Protein AF-A0A7X5WMT3-F1 (afdb_monomer)

Nearest PDB structures (foldseek):
  8gtk-assembly1_A  TM=2.837E-01  e=5.519E+00  Homo sapiens

pLDDT: mean 88.7, std 8.38, range [52.09, 97.88]

Sequence (64 aa):
MPDAYKIAFIGSHSVRKTNAVHSFAGAVGRSGRSVEVGREMVRFNPLGLNEGATPEAQLWVVMA

Foldseek 3Di:
DPDDAFDDQDDDPPPCSVVVLVVVCVVCVVVVHDDDDDDPQLVVQPQDDDVSCPPVSVVVSRVD

Mean predicted aligned error: 4.31 Å

Solvent-accessible surface area (backbone atoms only — not comparable to full-atom values): 4324 Å² total; per-residue (Å²): 128,83,87,82,83,80,84,69,85,83,79,69,88,91,72,55,52,70,58,50,52,54,53,48,46,53,53,41,46,75,70,78,40,90,76,81,86,80,73,80,55,65,82,72,45,91,62,44,66,74,97,38,50,42,73,66,39,55,50,44,60,54,71,106

Structure (mmCIF, N/CA/C/O backbone):
data_AF-A0A7X5WMT3-F1
#
_entry.id   AF-A0A7X5WMT3-F1
#
loop_
_atom_site.group_PDB
_atom_site.id
_atom_site.type_symbol
_atom_site.label_atom_id
_atom_site.label_alt_id
_atom_site.label_comp_id
_atom_site.label_asym_id
_atom_site.label_entity_id
_atom_site.label_seq_id
_atom_site.pdbx_PDB_ins_code
_atom_site.Cartn_x
_atom_site.Cartn_y
_atom_site.Cartn_z
_atom_site.occupancy
_atom_site.B_iso_or_equiv
_atom_site.auth_seq_id
_atom_site.auth_comp_id
_atom_site.auth_asym_id
_atom_site.auth_atom_id
_atom_site.pdbx_PDB_model_num
ATOM 1 N N . MET A 1 1 ? -2.507 -11.247 20.774 1.00 52.09 1 MET A N 1
ATOM 2 C CA . MET A 1 1 ? -2.613 -10.008 19.972 1.00 52.09 1 MET A CA 1
ATOM 3 C C . MET A 1 1 ? -3.693 -10.255 18.935 1.00 52.09 1 MET A C 1
ATOM 5 O O . MET A 1 1 ? -3.749 -11.390 18.481 1.00 52.09 1 MET A O 1
ATOM 9 N N . PRO A 1 2 ? -4.578 -9.298 18.612 1.00 58.12 2 PRO A N 1
ATOM 10 C CA . PRO A 1 2 ? -5.450 -9.484 17.458 1.00 58.12 2 PRO A CA 1
ATOM 11 C C . PRO A 1 2 ? -4.573 -9.696 16.221 1.00 58.12 2 PRO A C 1
ATOM 13 O O . PRO A 1 2 ? -3.516 -9.068 16.118 1.00 58.12 2 PRO A O 1
ATOM 16 N N . ASP A 1 3 ? -4.988 -10.578 15.316 1.00 77.50 3 ASP A N 1
ATOM 17 C CA . ASP A 1 3 ? -4.247 -10.823 14.082 1.00 77.50 3 ASP A CA 1
ATOM 18 C C . ASP A 1 3 ? -4.170 -9.527 13.268 1.00 77.50 3 ASP A C 1
ATOM 20 O O . ASP A 1 3 ? -5.187 -8.928 12.905 1.00 77.50 3 ASP A O 1
ATOM 24 N N . ALA A 1 4 ? -2.947 -9.060 13.017 1.00 83.75 4 ALA A N 1
ATOM 25 C CA . ALA A 1 4 ? -2.701 -7.932 12.136 1.00 83.75 4 ALA A CA 1
ATOM 26 C C . ALA A 1 4 ? -2.683 -8.435 10.689 1.00 83.75 4 ALA A C 1
ATOM 28 O O . ALA A 1 4 ? -1.888 -9.303 10.332 1.00 83.75 4 ALA A O 1
ATOM 29 N N . TYR A 1 5 ? -3.547 -7.873 9.847 1.00 90.12 5 TYR A N 1
ATOM 30 C CA . TYR A 1 5 ? -3.595 -8.200 8.425 1.00 90.12 5 TYR A CA 1
ATOM 31 C C . TYR A 1 5 ? -2.705 -7.237 7.636 1.00 90.12 5 TYR A C 1
ATOM 33 O O . TYR A 1 5 ? -2.875 -6.020 7.724 1.00 90.12 5 TYR A O 1
ATOM 41 N N . LYS A 1 6 ? -1.788 -7.774 6.824 1.00 90.38 6 LYS A N 1
ATOM 42 C CA . LYS A 1 6 ? -1.050 -6.999 5.816 1.00 90.38 6 LYS A CA 1
ATOM 43 C C . LYS A 1 6 ? -1.819 -7.017 4.496 1.00 90.38 6 LYS A C 1
ATOM 45 O O . LYS A 1 6 ? -2.261 -8.069 4.045 1.00 90.38 6 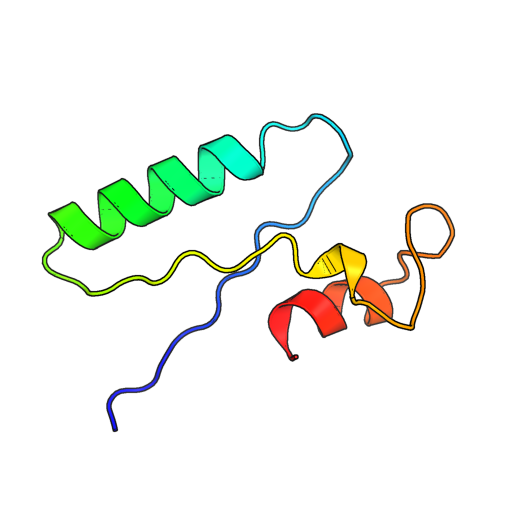LYS A O 1
ATOM 50 N N . ILE A 1 7 ? -1.964 -5.853 3.868 1.00 92.19 7 ILE A N 1
ATOM 51 C CA . ILE A 1 7 ? -2.620 -5.698 2.564 1.00 92.19 7 ILE A CA 1
ATOM 52 C C . ILE A 1 7 ? -1.673 -4.926 1.650 1.00 92.19 7 ILE A C 1
ATOM 54 O O . ILE A 1 7 ? -1.298 -3.795 1.956 1.00 92.19 7 ILE A O 1
ATOM 58 N N . ALA A 1 8 ? -1.311 -5.524 0.516 1.00 92.31 8 ALA A N 1
ATOM 59 C CA . ALA A 1 8 ? -0.472 -4.897 -0.499 1.00 92.31 8 ALA A CA 1
ATOM 60 C C . ALA A 1 8 ? -1.295 -4.555 -1.749 1.00 92.31 8 ALA A C 1
ATOM 62 O O . ALA A 1 8 ? -2.001 -5.400 -2.295 1.00 92.31 8 ALA A O 1
ATOM 63 N N . PHE A 1 9 ? -1.170 -3.319 -2.236 1.00 92.69 9 PHE A N 1
ATOM 64 C CA . PHE A 1 9 ? -1.737 -2.889 -3.516 1.00 92.69 9 PHE A CA 1
ATOM 65 C C . PHE A 1 9 ? -0.654 -2.988 -4.598 1.00 92.69 9 PHE A C 1
ATOM 67 O O . PHE A 1 9 ? 0.214 -2.119 -4.695 1.00 92.69 9 PHE A O 1
ATOM 74 N N . ILE A 1 10 ? -0.702 -4.044 -5.412 1.00 88.44 10 ILE A N 1
ATOM 75 C CA . ILE A 1 10 ? 0.290 -4.350 -6.456 1.00 88.44 10 ILE A CA 1
ATOM 76 C C . ILE A 1 10 ? -0.335 -4.139 -7.842 1.00 88.44 10 ILE A C 1
ATOM 78 O O . ILE A 1 10 ? -1.518 -4.388 -8.050 1.00 88.44 10 ILE A O 1
ATOM 82 N N . GLY A 1 11 ? 0.449 -3.635 -8.796 1.00 88.12 11 GLY A N 1
ATOM 83 C CA . GLY A 1 11 ? 0.009 -3.408 -10.174 1.00 88.12 11 GLY A CA 1
ATOM 84 C C . GLY A 1 11 ? 0.948 -2.477 -10.940 1.00 88.12 11 GLY A C 1
ATOM 85 O O . GLY A 1 11 ? 1.889 -1.920 -10.365 1.00 88.12 11 GLY A O 1
ATOM 86 N N . SER A 1 12 ? 0.671 -2.265 -12.226 1.00 86.38 12 SER A N 1
ATOM 87 C CA . SER A 1 12 ? 1.532 -1.504 -13.144 1.00 86.38 12 SER A CA 1
ATOM 88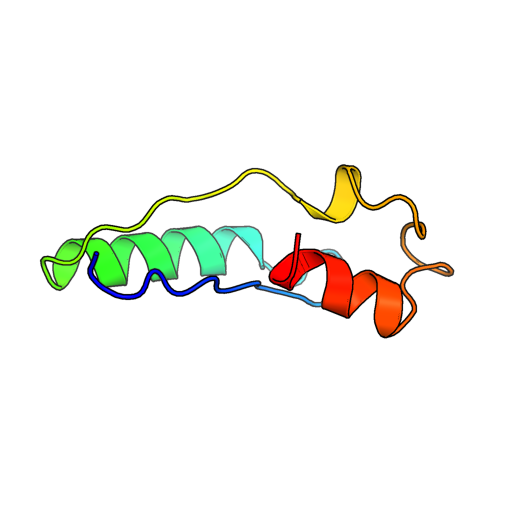 C C . SER A 1 12 ? 1.761 -0.045 -12.735 1.00 86.38 12 SER A C 1
ATOM 90 O O . SER A 1 12 ? 1.056 0.527 -11.894 1.00 86.38 12 SER A O 1
ATOM 92 N N . HIS A 1 13 ? 2.778 0.586 -13.321 1.00 86.38 13 HIS A N 1
ATOM 93 C CA . HIS A 1 13 ? 3.047 2.008 -13.114 1.00 86.38 13 HIS A CA 1
ATOM 94 C C . HIS A 1 13 ? 1.834 2.869 -13.531 1.00 86.38 13 HIS A C 1
ATOM 96 O O . HIS A 1 13 ? 1.086 2.51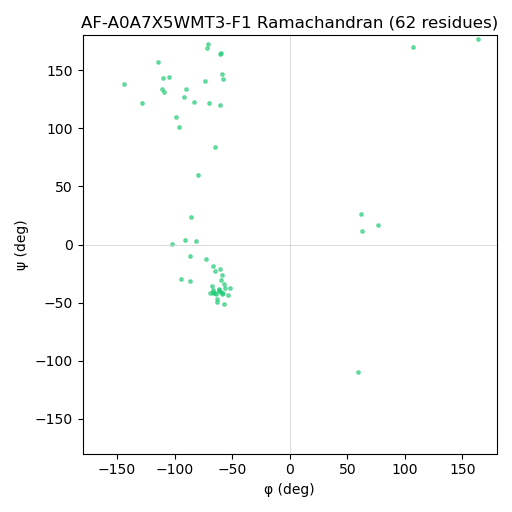0 -14.436 1.00 86.38 13 HIS A O 1
ATOM 102 N N . SER A 1 14 ? 1.606 3.988 -12.836 1.00 89.00 14 SER A N 1
ATOM 103 C CA . SER A 1 14 ? 0.521 4.951 -13.113 1.00 89.00 14 SER A CA 1
ATOM 104 C C . SER A 1 14 ? -0.942 4.468 -12.982 1.00 89.00 14 SER A C 1
ATOM 106 O O . SER A 1 14 ? -1.850 5.228 -13.307 1.00 89.00 14 SER A O 1
ATOM 108 N N . VAL A 1 15 ? -1.231 3.288 -12.411 1.00 93.88 15 VAL A N 1
ATOM 109 C CA . VAL A 1 15 ? -2.624 2.790 -12.216 1.00 93.88 15 VAL A CA 1
ATOM 110 C C . VAL A 1 15 ? -3.313 3.273 -10.925 1.00 93.88 15 VAL A C 1
ATOM 112 O O . VAL A 1 15 ? -4.230 2.638 -10.418 1.00 93.88 15 VAL A O 1
ATOM 115 N N . ARG A 1 16 ? -2.874 4.409 -10.364 1.00 94.88 16 ARG A N 1
ATOM 116 C CA . ARG A 1 16 ? -3.479 5.060 -9.175 1.00 94.88 16 ARG A CA 1
ATOM 117 C C . ARG A 1 16 ? -3.463 4.236 -7.872 1.00 94.88 16 ARG A C 1
ATOM 119 O O . ARG A 1 16 ? -4.270 4.489 -6.979 1.00 94.88 16 ARG A O 1
ATOM 126 N N . LYS A 1 17 ? -2.507 3.314 -7.712 1.00 93.00 17 LYS A N 1
ATOM 127 C CA . LYS A 1 17 ? -2.358 2.473 -6.502 1.00 93.00 17 LYS A CA 1
ATOM 128 C C . LYS A 1 17 ? -2.293 3.289 -5.207 1.00 93.00 17 LYS A C 1
ATOM 130 O O . LYS A 1 17 ? -2.988 2.970 -4.252 1.00 93.00 17 LYS A O 1
ATOM 135 N N . THR A 1 18 ? -1.538 4.388 -5.198 1.00 92.94 18 THR A N 1
ATOM 136 C CA . THR A 1 18 ? -1.421 5.283 -4.033 1.00 92.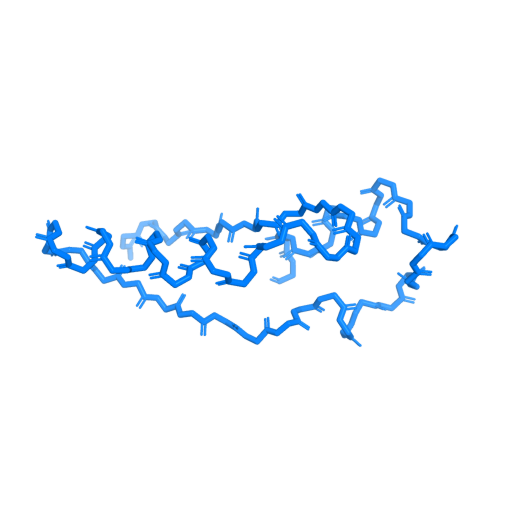94 18 THR A CA 1
ATOM 137 C C . THR A 1 18 ? -2.775 5.867 -3.612 1.00 92.94 18 THR A C 1
ATOM 139 O O . THR A 1 18 ? -3.107 5.875 -2.431 1.00 92.94 18 THR A O 1
ATOM 142 N N . ASN A 1 19 ? -3.619 6.270 -4.568 1.00 95.69 19 ASN A N 1
ATOM 143 C CA . ASN A 1 19 ? -4.960 6.783 -4.264 1.00 95.69 19 ASN A CA 1
ATOM 144 C C . ASN A 1 19 ? -5.870 5.685 -3.694 1.00 95.69 19 ASN A C 1
ATOM 146 O O . ASN A 1 19 ? -6.684 5.963 -2.812 1.00 95.69 19 ASN A O 1
ATOM 150 N N . ALA A 1 20 ? -5.728 4.446 -4.177 1.00 95.94 20 ALA A N 1
ATOM 151 C CA . ALA A 1 20 ? -6.467 3.299 -3.657 1.00 95.94 20 ALA A CA 1
ATOM 152 C C . ALA A 1 20 ? -6.076 2.985 -2.203 1.00 95.94 20 ALA A C 1
ATOM 154 O O . ALA A 1 20 ? -6.966 2.791 -1.378 1.00 95.94 20 ALA A O 1
ATOM 155 N N . VAL A 1 21 ? -4.780 3.042 -1.866 1.00 95.75 21 VAL A N 1
ATOM 156 C CA . VAL A 1 21 ? -4.278 2.884 -0.486 1.00 95.75 21 VAL A CA 1
ATOM 157 C C . VAL A 1 21 ? -4.909 3.915 0.453 1.00 95.75 21 VAL A C 1
ATOM 159 O O . VAL A 1 21 ? -5.481 3.543 1.477 1.00 95.75 21 VAL A O 1
ATOM 162 N N . HIS A 1 22 ? -4.871 5.203 0.097 1.00 95.88 22 HIS A N 1
ATOM 163 C CA . HIS A 1 22 ? -5.450 6.253 0.944 1.00 95.88 22 HIS A CA 1
ATOM 164 C C . HIS A 1 22 ? -6.976 6.146 1.055 1.00 95.88 22 HIS A C 1
ATOM 166 O O . HIS A 1 22 ? -7.533 6.332 2.138 1.00 95.88 22 HIS A O 1
ATOM 172 N N . SER A 1 23 ? -7.656 5.799 -0.040 1.00 97.25 23 SER A N 1
ATOM 173 C CA . SER A 1 23 ? -9.110 5.595 -0.038 1.00 97.25 23 SER A CA 1
ATOM 174 C C . SER A 1 23 ? -9.513 4.415 0.852 1.00 97.25 23 SER A C 1
ATOM 176 O O . SER A 1 23 ? -10.463 4.529 1.630 1.00 97.25 23 SER A O 1
ATOM 178 N N . PHE A 1 24 ? -8.763 3.310 0.783 1.00 96.88 24 PHE A N 1
ATOM 179 C CA . PHE A 1 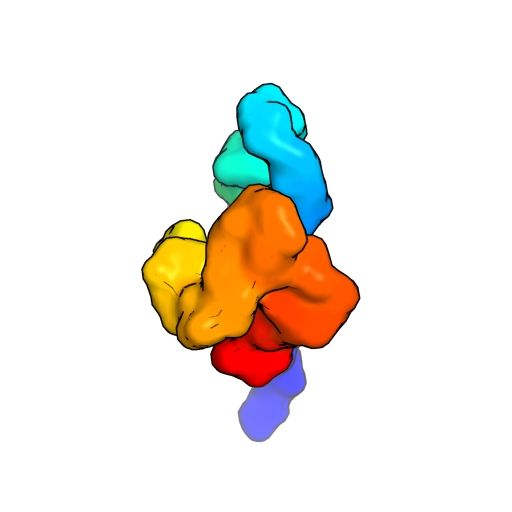24 ? -8.947 2.137 1.634 1.00 96.88 24 PHE A CA 1
ATOM 180 C C . PHE A 1 24 ? -8.700 2.472 3.107 1.00 96.88 24 PHE A C 1
ATOM 182 O O . PHE A 1 24 ? -9.568 2.210 3.935 1.00 96.88 24 PHE A O 1
ATOM 189 N N . ALA A 1 25 ? -7.581 3.125 3.434 1.00 96.50 25 ALA A N 1
ATOM 190 C CA . ALA A 1 25 ? -7.281 3.535 4.805 1.00 96.50 25 ALA A CA 1
ATOM 191 C C . ALA A 1 25 ? -8.381 4.441 5.387 1.00 96.50 25 ALA A C 1
ATOM 193 O O . ALA A 1 25 ? -8.837 4.231 6.511 1.00 96.50 25 ALA A O 1
ATOM 194 N N . GLY A 1 26 ? -8.893 5.388 4.592 1.00 97.56 26 GLY A N 1
ATOM 195 C CA . GLY A 1 26 ? -10.033 6.214 4.986 1.00 97.56 26 GLY A CA 1
ATOM 196 C C . GLY A 1 26 ? -11.305 5.399 5.254 1.00 97.56 26 GLY A C 1
ATOM 197 O O . GLY A 1 26 ? -12.024 5.683 6.211 1.00 97.56 26 GLY A O 1
ATOM 198 N N . ALA A 1 27 ? -11.591 4.377 4.441 1.00 97.88 27 ALA A N 1
ATOM 199 C CA . ALA A 1 27 ? -12.728 3.483 4.663 1.00 97.88 27 ALA A CA 1
ATOM 200 C C . ALA A 1 27 ? -12.566 2.634 5.936 1.00 97.88 27 ALA A C 1
ATOM 202 O O . ALA A 1 27 ? -13.519 2.516 6.708 1.00 97.88 27 ALA A O 1
ATOM 203 N N . VAL A 1 28 ? -11.366 2.101 6.192 1.00 96.38 28 VAL A N 1
ATOM 204 C CA . VAL A 1 28 ? -11.063 1.331 7.409 1.00 96.38 28 VAL A CA 1
ATOM 205 C C . VAL A 1 28 ? -11.206 2.206 8.656 1.00 96.38 28 VAL A C 1
ATOM 207 O O . VAL A 1 28 ? -11.925 1.818 9.578 1.00 96.38 28 VAL A O 1
ATOM 210 N N . GLY A 1 29 ? -10.646 3.419 8.648 1.00 95.81 29 GLY A N 1
ATOM 211 C CA . GLY A 1 29 ? -10.791 4.366 9.758 1.00 95.81 29 GLY A CA 1
ATOM 212 C C . GLY A 1 29 ? -12.255 4.717 10.054 1.00 95.81 29 GLY A C 1
ATOM 213 O O . GLY A 1 29 ? -12.678 4.680 11.208 1.00 95.81 29 GLY A O 1
ATOM 214 N N . ARG A 1 30 ? -13.077 4.952 9.018 1.00 97.38 30 ARG A N 1
ATOM 215 C CA . ARG A 1 30 ? -14.528 5.190 9.184 1.00 97.38 30 ARG A 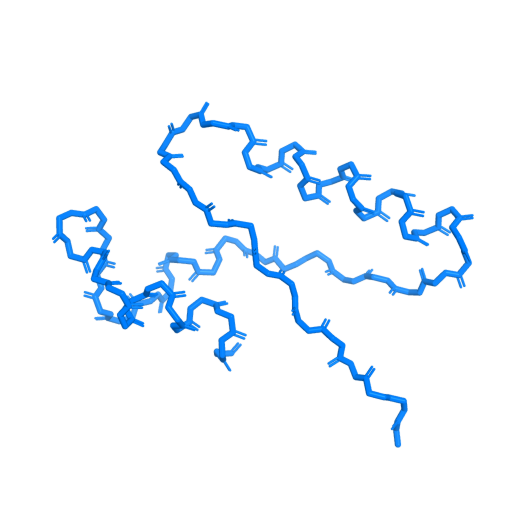CA 1
ATOM 216 C C . ARG A 1 30 ? -15.294 3.986 9.739 1.00 97.38 30 ARG A C 1
ATOM 218 O O . ARG A 1 30 ? -16.360 4.175 10.311 1.00 97.38 30 ARG A O 1
ATOM 225 N N . SER A 1 31 ? -14.767 2.770 9.596 1.00 97.00 31 SER A N 1
ATOM 226 C CA . SER A 1 31 ? -15.355 1.562 10.192 1.00 97.00 31 SER A CA 1
ATOM 227 C C . SER A 1 31 ? -14.991 1.353 11.670 1.00 97.00 31 SER A C 1
ATOM 229 O O . SER A 1 31 ? -15.360 0.332 12.245 1.00 97.00 31 SER A O 1
ATOM 231 N N . GLY A 1 32 ? -14.255 2.288 12.284 1.00 96.38 32 GLY A N 1
ATOM 232 C CA . GLY A 1 32 ? -13.794 2.180 13.672 1.00 96.38 32 GLY A CA 1
ATOM 233 C C . GLY A 1 32 ? -12.613 1.222 13.859 1.00 96.38 32 GLY A C 1
ATOM 234 O O . GLY A 1 32 ? -12.342 0.792 14.977 1.00 96.38 32 GLY A O 1
ATOM 235 N N . ARG A 1 33 ? -11.921 0.862 12.772 1.00 93.88 33 ARG A N 1
ATOM 236 C CA . ARG A 1 33 ? -10.765 -0.041 12.783 1.00 93.88 33 ARG A CA 1
ATOM 237 C C . ARG A 1 33 ? -9.470 0.743 12.596 1.00 93.88 33 ARG A C 1
ATOM 239 O O . ARG A 1 33 ? -9.420 1.695 11.819 1.00 93.88 33 ARG A O 1
ATOM 246 N N . SER A 1 34 ? -8.416 0.299 13.271 1.00 93.00 34 SER A N 1
ATOM 247 C CA . SER A 1 34 ? -7.072 0.852 13.103 1.00 93.00 34 SER A CA 1
ATOM 248 C C . SER A 1 34 ? -6.466 0.415 11.772 1.00 93.00 34 SER A C 1
ATOM 250 O O . SER A 1 34 ? -6.608 -0.736 11.360 1.00 93.00 34 SER A O 1
ATOM 252 N N . VAL A 1 35 ? -5.764 1.332 11.112 1.00 94.81 35 VAL A N 1
ATOM 253 C CA . VAL A 1 35 ? -4.996 1.066 9.894 1.00 94.81 35 VAL A CA 1
ATOM 254 C C . VAL A 1 35 ? -3.726 1.900 9.912 1.00 94.81 35 VAL A C 1
ATOM 256 O O . VAL A 1 35 ? -3.756 3.078 10.265 1.00 94.81 35 VAL A O 1
ATOM 259 N N . GLU A 1 36 ? -2.620 1.289 9.510 1.00 93.62 36 GLU A N 1
ATOM 260 C CA . GLU A 1 36 ? -1.355 1.972 9.269 1.00 93.62 36 GLU A CA 1
ATOM 261 C C . GLU A 1 36 ? -1.071 1.964 7.766 1.00 93.62 36 GLU A C 1
ATOM 263 O O . GLU A 1 36 ? -1.226 0.941 7.096 1.00 93.62 36 GLU A O 1
ATOM 268 N N . VAL A 1 37 ? -0.673 3.115 7.224 1.00 93.19 37 VAL A N 1
ATOM 269 C CA . VAL A 1 37 ? -0.242 3.226 5.829 1.00 93.19 37 VAL A CA 1
ATOM 270 C C . VAL A 1 37 ? 1.280 3.191 5.792 1.00 93.19 37 VAL A C 1
ATOM 272 O O . VAL A 1 37 ? 1.940 4.139 6.215 1.00 93.19 37 VAL A O 1
ATOM 275 N N . GLY A 1 38 ? 1.827 2.092 5.273 1.00 85.06 38 GLY A N 1
ATOM 276 C CA . GLY A 1 38 ? 3.264 1.919 5.081 1.00 85.06 38 GLY A CA 1
ATOM 277 C C . GLY A 1 38 ? 3.836 2.767 3.938 1.00 85.06 38 GLY A C 1
ATOM 278 O O . GLY A 1 38 ? 3.114 3.346 3.123 1.00 85.06 38 GLY A O 1
ATOM 279 N N . ARG A 1 39 ? 5.171 2.820 3.865 1.00 84.31 39 ARG A N 1
ATOM 280 C CA . ARG A 1 39 ? 5.909 3.454 2.757 1.00 84.31 39 ARG A CA 1
ATOM 281 C C . ARG A 1 39 ? 5.797 2.620 1.476 1.00 84.31 39 ARG A C 1
ATOM 283 O O . ARG A 1 39 ? 5.313 1.493 1.491 1.00 84.31 39 ARG A O 1
ATOM 290 N N . GLU A 1 40 ? 6.283 3.159 0.358 1.00 86.56 40 GLU A N 1
ATOM 291 C CA . GLU A 1 40 ? 6.381 2.427 -0.910 1.00 86.56 40 GLU A CA 1
ATOM 292 C C . GLU A 1 40 ? 7.386 1.257 -0.795 1.00 86.56 40 GLU A C 1
ATOM 294 O O . GLU A 1 40 ? 8.561 1.385 -1.140 1.00 86.56 40 GLU A O 1
ATOM 299 N N . MET A 1 41 ? 6.908 0.116 -0.281 1.00 86.62 41 MET A N 1
ATOM 300 C CA . MET A 1 41 ? 7.715 -1.053 0.105 1.00 86.62 41 MET A CA 1
ATOM 301 C C . MET A 1 41 ? 8.559 -1.615 -1.034 1.00 86.62 41 MET A C 1
ATOM 303 O O . MET A 1 41 ? 9.679 -2.064 -0.810 1.00 86.62 41 MET A O 1
ATOM 307 N N . VAL A 1 42 ? 8.056 -1.547 -2.268 1.00 86.00 42 VAL A N 1
ATOM 308 C CA . VAL A 1 42 ? 8.749 -2.100 -3.435 1.00 86.00 42 VAL A CA 1
ATOM 309 C C . VAL A 1 42 ? 10.139 -1.477 -3.643 1.00 86.00 42 VAL A C 1
ATOM 311 O O . VAL A 1 42 ? 11.029 -2.150 -4.147 1.00 86.00 42 VAL A O 1
ATOM 314 N N . ARG A 1 43 ? 10.379 -0.237 -3.181 1.00 87.81 43 ARG A N 1
ATOM 315 C CA . ARG A 1 43 ? 11.702 0.419 -3.256 1.00 87.81 43 ARG A CA 1
ATOM 316 C C . ARG A 1 43 ? 12.777 -0.244 -2.395 1.00 87.81 43 ARG A C 1
ATOM 318 O O . ARG A 1 43 ? 13.955 0.015 -2.612 1.00 87.81 43 ARG A O 1
ATOM 325 N N . PHE A 1 44 ? 12.374 -1.054 -1.423 1.00 89.38 44 PHE A N 1
ATOM 326 C CA . PHE A 1 44 ? 13.269 -1.767 -0.512 1.00 89.38 44 PHE A CA 1
ATOM 327 C C . PHE A 1 44 ? 13.422 -3.243 -0.884 1.00 89.38 44 PHE A C 1
ATOM 329 O O . PHE A 1 44 ? 14.120 -3.978 -0.191 1.00 89.38 44 PHE A O 1
ATOM 336 N N . ASN A 1 45 ? 12.763 -3.684 -1.957 1.00 89.50 45 ASN A N 1
ATOM 337 C CA . ASN A 1 45 ? 12.803 -5.067 -2.390 1.00 89.50 45 ASN A CA 1
ATOM 338 C C . ASN A 1 45 ? 14.194 -5.415 -2.961 1.00 89.50 45 ASN A C 1
ATOM 340 O O . ASN A 1 45 ? 14.603 -4.800 -3.950 1.00 89.50 45 ASN A O 1
ATOM 344 N N . PRO A 1 46 ? 14.907 -6.412 -2.402 1.00 89.94 46 PRO A N 1
ATOM 345 C CA . PRO A 1 46 ? 16.231 -6.800 -2.887 1.00 89.94 46 PRO A CA 1
ATOM 346 C C . PRO A 1 46 ? 16.203 -7.552 -4.230 1.00 89.94 46 PRO A C 1
ATOM 348 O O . PRO A 1 46 ? 17.252 -7.729 -4.841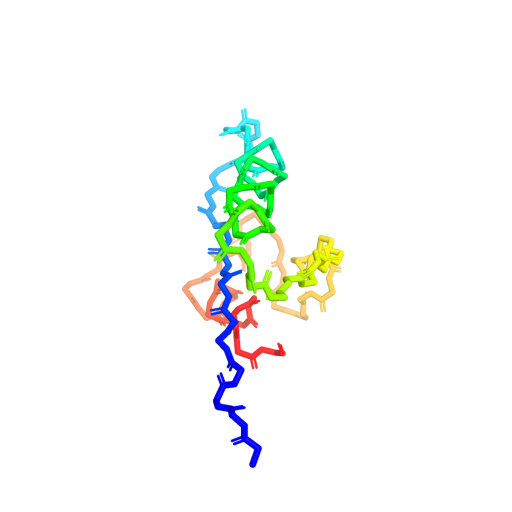 1.00 89.94 46 PRO A O 1
ATOM 351 N N . LEU A 1 47 ? 15.030 -8.003 -4.689 1.00 88.69 47 LEU A N 1
ATOM 352 C CA . LEU A 1 47 ? 14.854 -8.820 -5.897 1.00 88.69 47 LEU A CA 1
ATOM 353 C C . LEU A 1 47 ? 14.715 -7.990 -7.186 1.00 88.69 47 LEU A C 1
ATOM 355 O O . LEU A 1 47 ? 14.805 -8.541 -8.278 1.00 88.69 47 LEU A O 1
ATOM 359 N N . GLY A 1 48 ? 14.557 -6.667 -7.071 1.00 79.69 48 GLY A N 1
ATOM 360 C CA . GLY A 1 48 ? 14.540 -5.743 -8.208 1.00 79.69 48 GLY A CA 1
ATOM 361 C C . GLY A 1 48 ? 13.162 -5.171 -8.565 1.00 79.69 48 GLY A C 1
ATOM 362 O O . GLY A 1 48 ? 12.122 -5.573 -8.045 1.00 79.69 48 GLY A O 1
ATOM 363 N N . LEU A 1 49 ? 13.171 -4.171 -9.454 1.00 82.19 49 LEU A N 1
ATOM 364 C CA . LEU A 1 49 ? 11.997 -3.436 -9.947 1.00 82.19 49 LEU A CA 1
ATOM 365 C C . LEU A 1 49 ? 11.780 -3.700 -11.448 1.00 82.19 49 LEU A C 1
ATOM 367 O O . LEU A 1 49 ? 12.725 -3.996 -12.174 1.00 82.19 49 LEU A O 1
ATOM 371 N N . ASN A 1 50 ? 10.548 -3.508 -11.935 1.00 77.88 50 ASN A N 1
ATOM 372 C CA . ASN A 1 50 ? 10.168 -3.585 -13.358 1.00 77.88 50 ASN A CA 1
ATOM 373 C C . ASN A 1 50 ? 10.452 -4.944 -14.020 1.00 77.88 50 ASN A C 1
ATOM 375 O O . ASN A 1 50 ? 9.767 -5.909 -13.707 1.00 77.88 50 ASN A O 1
ATOM 379 N N . GLU A 1 51 ? 11.430 -5.032 -14.928 1.00 72.69 51 GLU A N 1
ATOM 380 C CA . GLU A 1 51 ? 11.827 -6.288 -15.587 1.00 72.69 51 GLU A CA 1
ATOM 381 C C . GLU A 1 51 ? 12.318 -7.340 -14.573 1.00 72.69 51 GLU A C 1
ATOM 383 O O . GLU A 1 51 ? 12.234 -8.534 -14.842 1.00 72.69 51 GLU A O 1
ATOM 388 N N . GLY A 1 52 ? 12.733 -6.910 -13.372 1.00 73.31 52 GLY A N 1
ATOM 389 C CA . GLY A 1 52 ? 13.024 -7.775 -12.221 1.00 73.31 52 GLY A CA 1
ATOM 390 C C . GLY A 1 52 ? 11.840 -8.034 -11.276 1.00 73.31 52 GLY A C 1
ATOM 391 O O . GLY A 1 52 ? 12.021 -8.668 -10.242 1.00 73.31 52 GLY A O 1
ATOM 392 N N . ALA A 1 53 ? 10.627 -7.554 -11.577 1.00 80.31 53 ALA A N 1
ATOM 393 C CA . ALA A 1 53 ? 9.442 -7.735 -10.730 1.00 80.31 53 ALA A CA 1
ATOM 394 C C . ALA A 1 53 ? 8.809 -9.127 -10.915 1.00 80.31 53 ALA A C 1
ATOM 396 O O . ALA A 1 53 ? 7.641 -9.250 -11.303 1.00 80.31 53 ALA A O 1
ATOM 397 N N . THR A 1 54 ? 9.592 -10.171 -10.639 1.00 89.00 54 THR A N 1
ATOM 398 C CA . THR A 1 54 ? 9.147 -11.569 -10.675 1.00 89.00 54 THR A CA 1
ATOM 399 C C . THR A 1 54 ? 7.995 -11.815 -9.686 1.00 89.00 54 THR A C 1
ATOM 401 O O . THR A 1 54 ? 7.762 -11.000 -8.783 1.00 89.00 54 THR A O 1
ATOM 404 N N . PRO A 1 55 ? 7.256 -12.933 -9.802 1.00 88.38 55 PRO A N 1
ATOM 405 C CA . PRO A 1 55 ? 6.248 -13.306 -8.808 1.00 88.38 55 PRO A CA 1
ATOM 406 C C . PRO A 1 55 ? 6.784 -13.308 -7.368 1.00 88.38 55 PRO A C 1
ATOM 408 O O . PRO A 1 55 ? 6.106 -12.840 -6.454 1.00 88.38 55 PRO A O 1
ATOM 411 N N . GLU A 1 56 ? 8.025 -13.744 -7.164 1.00 90.06 56 GLU A N 1
ATOM 412 C CA . GLU A 1 56 ? 8.705 -13.736 -5.865 1.00 90.06 56 GLU A CA 1
ATOM 413 C C . GLU A 1 56 ? 8.963 -12.308 -5.375 1.00 90.06 56 GLU A C 1
ATOM 415 O O . GLU A 1 56 ? 8.735 -12.003 -4.202 1.00 90.06 56 GLU A O 1
ATOM 420 N N . ALA A 1 57 ? 9.368 -11.405 -6.275 1.00 88.12 57 ALA A N 1
ATOM 421 C CA . ALA A 1 57 ? 9.497 -9.989 -5.955 1.00 88.12 57 ALA A CA 1
ATOM 422 C C . ALA A 1 57 ? 8.145 -9.384 -5.535 1.00 88.12 57 ALA A C 1
ATOM 424 O O . ALA A 1 57 ? 8.087 -8.602 -4.587 1.00 88.12 57 ALA A O 1
ATOM 425 N N . GLN A 1 58 ? 7.041 -9.771 -6.174 1.00 87.94 58 GLN A N 1
ATOM 426 C CA . GLN A 1 58 ? 5.706 -9.308 -5.779 1.00 87.94 58 GLN A CA 1
ATOM 427 C C . GLN A 1 58 ? 5.265 -9.888 -4.428 1.00 87.94 58 GLN A C 1
ATOM 429 O O . GLN A 1 58 ? 4.740 -9.149 -3.594 1.00 87.94 58 GLN A O 1
ATOM 434 N N . LEU A 1 59 ? 5.524 -11.175 -4.176 1.00 90.12 59 LEU A N 1
ATOM 435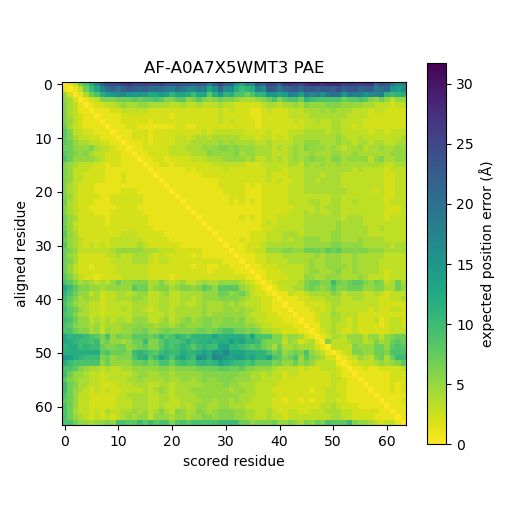 C CA . LEU A 1 59 ? 5.224 -11.828 -2.899 1.00 90.12 59 LEU A CA 1
ATOM 436 C C . LEU A 1 59 ? 5.996 -11.188 -1.737 1.00 90.12 59 LEU A C 1
ATOM 438 O O . LEU A 1 59 ? 5.442 -10.995 -0.654 1.00 90.12 59 LEU A O 1
ATOM 442 N N . TRP A 1 60 ? 7.251 -10.797 -1.958 1.00 91.12 60 TRP A N 1
ATOM 443 C CA . TRP A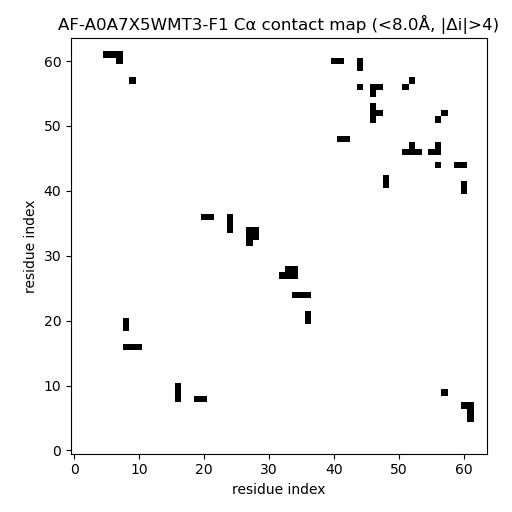 1 60 ? 8.051 -10.122 -0.936 1.00 91.12 60 TRP A CA 1
ATOM 444 C C . TRP A 1 60 ? 7.368 -8.852 -0.403 1.00 91.12 60 TRP A C 1
ATOM 446 O O . TRP A 1 60 ? 7.393 -8.608 0.799 1.00 91.12 60 TRP A O 1
ATOM 456 N N . VAL A 1 61 ? 6.678 -8.090 -1.265 1.00 88.38 61 VAL A N 1
ATOM 457 C CA . VAL A 1 61 ? 5.991 -6.838 -0.883 1.00 88.38 61 VAL A CA 1
ATOM 458 C C . VAL A 1 61 ? 4.925 -7.054 0.197 1.00 88.38 61 VAL A C 1
ATOM 460 O O . VAL A 1 61 ? 4.681 -6.142 0.986 1.00 88.38 61 VAL A O 1
ATOM 463 N N . VAL A 1 62 ? 4.282 -8.226 0.242 1.00 88.38 62 VAL A N 1
ATOM 464 C CA . VAL A 1 62 ? 3.270 -8.545 1.265 1.00 88.38 62 VAL A CA 1
ATOM 465 C C . VAL A 1 62 ? 3.851 -9.301 2.464 1.00 88.38 62 VAL A C 1
ATOM 467 O O . VAL A 1 62 ? 3.341 -9.153 3.575 1.00 88.38 62 VAL A O 1
ATOM 470 N N . MET A 1 63 ? 4.910 -10.091 2.262 1.00 89.44 63 MET A N 1
ATOM 471 C CA . MET A 1 63 ? 5.468 -10.960 3.306 1.00 89.44 63 MET A CA 1
ATOM 472 C C . MET A 1 63 ? 6.499 -10.268 4.206 1.00 89.44 63 MET A C 1
ATOM 474 O O . MET A 1 63 ? 6.577 -10.618 5.385 1.00 89.44 63 MET A O 1
ATOM 478 N N . ALA A 1 64 ? 7.258 -9.303 3.676 1.00 82.75 64 ALA A N 1
ATOM 479 C CA . ALA A 1 64 ? 8.265 -8.540 4.422 1.00 82.75 64 ALA A CA 1
ATOM 480 C C . ALA A 1 64 ? 7.649 -7.709 5.553 1.00 82.75 64 ALA A C 1
ATOM 482 O O . ALA A 1 64 ? 6.568 -7.108 5.350 1.00 82.75 64 ALA A O 1
#

Radius of gyration: 13.19 Å; Cα contacts (8 Å, |Δi|>4): 36; chains: 1; bounding box: 32×20×36 Å

Secondary structure (DSSP, 8-state):
-PPPPP------TTS-HHHHHHHHHHHHHHTT--------GGGG-TT-SGGG--HHHHHHHHH-